Protein AF-A0A9P6LTT3-F1 (afdb_monomer_lite)

InterPro domains:
  IPR018392 LysM domain [PS51782] (30-77)
  IPR036779 LysM domain superfamily [G3DSA:3.10.350.10] (28-78)

pLDDT: mean 82.24, std 17.68, range [41.5, 98.0]

Foldseek 3Di:
DDDDDDDPPPPDPPPPPPPPAQDWDPQFPDKDFAAPPCPFQQSVLVVLVHHSVVQCVGRVPQDPVRPPSDGRHITRNDGDPDDPPPDDD

Radius of gyration: 21.83 Å; chains: 1; bounding box: 75×42×53 Å

Sequence (89 aa):
MKFSATLLVLAAVASSAMAVVPKPIKECTKTVIVKPTDTGCIQFAEANGITFKQLLAWNYKLSPKCDNLDVNEPMCVSIKPLKPIKKPE

Secondary structure (DSSP, 8-state):
-------------------------TTEEEEEEPPTT---HHHHHHHTT--HHHHHHH-TTS-TT-TT--TT-EEEEEEPPPPP-----

Organism: Mortierella alpina (NCBI:txid64518)

Structure (mmCIF, N/CA/C/O backbone):
data_AF-A0A9P6LTT3-F1
#
_entry.id   AF-A0A9P6LTT3-F1
#
loop_
_atom_site.group_PDB
_atom_site.id
_atom_site.type_symbol
_atom_site.label_atom_id
_atom_site.label_alt_id
_atom_site.label_comp_id
_atom_site.label_asym_id
_atom_site.label_entity_id
_atom_site.label_seq_id
_atom_site.pdbx_PDB_ins_code
_atom_site.Cartn_x
_atom_site.Cartn_y
_atom_site.Cartn_z
_atom_site.occupancy
_atom_site.B_iso_or_equiv
_atom_site.auth_seq_id
_atom_site.auth_comp_id
_atom_site.auth_asym_id
_atom_site.auth_atom_id
_atom_site.pdbx_PDB_model_num
ATOM 1 N N . MET A 1 1 ? 41.048 33.119 -38.868 1.00 41.50 1 MET A N 1
ATOM 2 C CA . MET A 1 1 ? 39.709 32.870 -39.441 1.00 41.50 1 MET A CA 1
ATOM 3 C C . MET A 1 1 ? 38.739 32.684 -38.284 1.00 41.50 1 MET A C 1
ATOM 5 O O . MET A 1 1 ? 39.001 31.860 -37.421 1.00 41.50 1 MET A O 1
ATOM 9 N N . LYS A 1 2 ? 37.715 33.539 -38.201 1.00 44.84 2 LYS A N 1
ATOM 10 C CA . LYS A 1 2 ? 36.630 33.508 -37.209 1.00 44.84 2 LYS A CA 1
ATOM 11 C C . LYS A 1 2 ? 35.515 32.632 -37.768 1.00 44.84 2 LYS A C 1
ATOM 13 O O . LYS A 1 2 ? 35.030 33.011 -38.819 1.00 44.84 2 LYS A O 1
ATOM 18 N N . PHE A 1 3 ? 35.078 31.583 -37.071 1.00 46.66 3 PHE A N 1
ATOM 19 C CA . PHE A 1 3 ? 33.694 31.099 -37.156 1.00 46.66 3 PHE A CA 1
ATOM 20 C C . PHE A 1 3 ? 33.282 30.479 -35.818 1.00 46.66 3 PHE A C 1
ATOM 22 O O . PHE A 1 3 ? 33.848 29.485 -35.370 1.00 46.66 3 PHE A O 1
ATOM 29 N N . SER A 1 4 ? 32.329 31.151 -35.170 1.00 55.53 4 SER A N 1
ATOM 30 C CA . SER A 1 4 ? 31.606 30.718 -33.978 1.00 55.53 4 SER A CA 1
ATOM 31 C C . SER A 1 4 ? 30.949 29.358 -34.197 1.00 55.53 4 SER A C 1
ATOM 33 O O . SER A 1 4 ? 30.272 29.169 -35.204 1.00 55.53 4 SER A O 1
ATOM 35 N N . ALA A 1 5 ? 31.064 28.459 -33.220 1.00 58.56 5 ALA A N 1
ATOM 36 C CA . ALA A 1 5 ? 30.190 27.299 -33.104 1.00 58.56 5 ALA A CA 1
ATOM 37 C C . ALA A 1 5 ? 29.135 27.596 -32.032 1.00 58.56 5 ALA A C 1
ATOM 39 O O . ALA A 1 5 ? 29.439 27.779 -30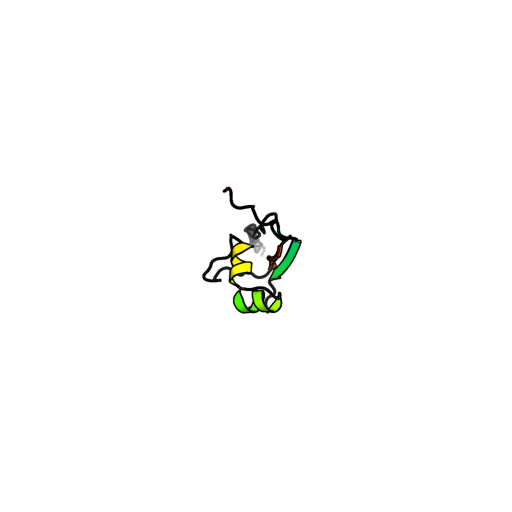.854 1.00 58.56 5 ALA A O 1
ATOM 40 N N . THR A 1 6 ? 27.901 27.737 -32.493 1.00 55.19 6 THR A N 1
ATOM 41 C CA . THR A 1 6 ? 26.707 28.098 -31.734 1.00 55.19 6 THR A CA 1
ATOM 42 C C . THR A 1 6 ? 26.384 27.024 -30.691 1.00 55.19 6 THR A C 1
ATOM 44 O O . THR A 1 6 ? 26.301 25.842 -31.018 1.00 55.19 6 THR A O 1
ATOM 47 N N . LEU A 1 7 ? 26.181 27.433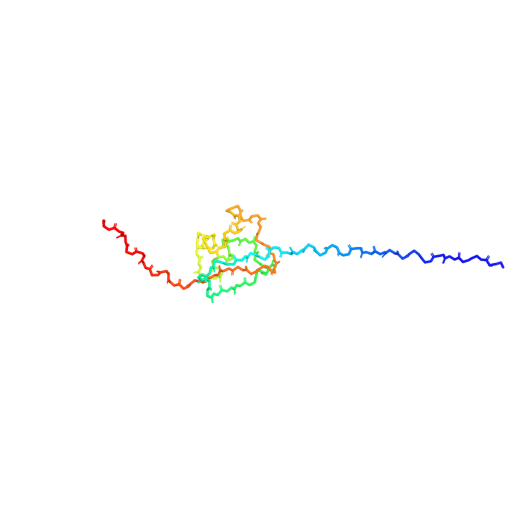 -29.435 1.00 55.62 7 LEU A N 1
ATOM 48 C CA . LEU A 1 7 ? 25.672 26.579 -28.359 1.00 55.62 7 LEU A CA 1
ATOM 49 C C . LEU A 1 7 ? 24.254 26.094 -28.706 1.00 55.62 7 LEU A C 1
ATOM 51 O O . LEU A 1 7 ? 23.306 26.877 -28.693 1.00 55.62 7 LEU A O 1
ATOM 55 N N . LEU A 1 8 ? 24.101 24.801 -28.994 1.00 56.66 8 LEU A N 1
ATOM 56 C CA . LEU A 1 8 ? 22.800 24.133 -29.015 1.00 56.66 8 LEU A CA 1
ATOM 57 C C . LEU A 1 8 ? 22.322 23.970 -27.568 1.00 56.66 8 LEU A C 1
ATOM 59 O O . LEU A 1 8 ? 22.698 23.028 -26.874 1.00 56.66 8 LEU A O 1
ATOM 63 N N . VAL A 1 9 ? 21.504 24.912 -27.101 1.00 57.00 9 VAL A N 1
ATOM 64 C CA . VAL A 1 9 ? 20.795 24.780 -25.826 1.00 57.00 9 VAL A CA 1
ATOM 65 C C . VAL A 1 9 ? 19.621 23.825 -26.049 1.00 57.00 9 VAL A C 1
ATOM 67 O O . VAL A 1 9 ? 18.565 24.221 -26.536 1.00 57.00 9 VAL A O 1
ATOM 70 N N . LEU A 1 10 ? 19.811 22.547 -25.721 1.00 57.62 10 LEU A N 1
ATOM 71 C CA . LEU A 1 10 ? 18.714 21.588 -25.581 1.00 57.62 10 LEU A CA 1
ATOM 72 C C . LEU A 1 10 ? 17.907 21.975 -24.336 1.00 57.62 10 LEU A C 1
ATOM 74 O O . LEU A 1 10 ? 18.239 21.589 -23.217 1.00 57.62 10 LEU A O 1
ATOM 78 N N . ALA A 1 11 ? 16.859 22.776 -24.522 1.00 62.47 11 ALA A N 1
ATOM 79 C CA . ALA A 1 11 ? 15.866 23.011 -23.485 1.00 62.47 11 ALA A CA 1
ATOM 80 C C . ALA A 1 11 ? 15.076 21.711 -23.266 1.00 62.47 11 ALA A C 1
ATOM 82 O O . ALA A 1 11 ? 14.156 21.391 -24.018 1.00 62.47 11 ALA A O 1
ATOM 83 N N . ALA A 1 12 ? 15.457 20.937 -22.250 1.00 62.56 12 ALA A N 1
ATOM 84 C CA . ALA A 1 12 ? 14.650 19.826 -21.773 1.00 62.56 12 ALA A CA 1
ATOM 85 C C . ALA A 1 12 ? 13.384 20.401 -21.121 1.00 62.56 12 ALA A C 1
ATOM 87 O O . ALA A 1 12 ? 13.424 20.935 -20.012 1.00 62.56 12 ALA A O 1
ATOM 88 N N . VAL A 1 13 ? 12.256 20.323 -21.825 1.00 61.75 13 VAL A N 1
ATOM 89 C CA . VAL A 1 13 ? 10.944 20.596 -21.237 1.00 61.75 13 VAL A CA 1
ATOM 90 C C . VAL A 1 13 ? 10.632 19.476 -20.246 1.00 61.75 13 VAL A C 1
ATOM 92 O O . VAL A 1 13 ? 10.255 18.370 -20.623 1.00 61.75 13 VAL A O 1
ATOM 95 N N . ALA A 1 14 ? 10.846 19.735 -18.958 1.00 61.09 14 ALA A N 1
ATOM 96 C CA . ALA A 1 14 ? 10.415 18.831 -17.903 1.00 61.09 14 ALA A CA 1
ATOM 97 C C . ALA A 1 14 ? 8.882 18.870 -17.835 1.00 61.09 14 ALA A C 1
ATOM 99 O O . ALA A 1 14 ? 8.297 19.754 -17.211 1.00 61.09 14 ALA A O 1
ATOM 100 N N . SER A 1 15 ? 8.218 17.934 -18.515 1.00 62.47 15 SER A N 1
ATOM 101 C CA . SER A 1 15 ? 6.795 17.679 -18.310 1.00 62.47 15 SER A CA 1
ATOM 102 C C . SER A 1 15 ? 6.616 17.142 -16.893 1.00 62.47 15 SER A C 1
ATOM 104 O O . SER A 1 15 ? 6.818 15.956 -16.640 1.00 62.47 15 SER A O 1
ATOM 106 N N . SER A 1 16 ? 6.255 18.010 -15.949 1.00 61.31 16 SER A N 1
ATOM 107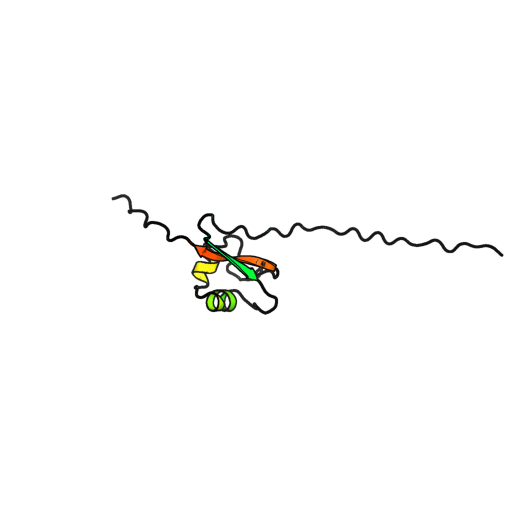 C CA . SER A 1 16 ? 5.772 17.580 -14.642 1.00 61.31 16 SER A CA 1
ATOM 108 C C . SER A 1 16 ? 4.386 16.967 -14.830 1.00 61.31 16 SER A C 1
ATOM 110 O O . SER A 1 16 ? 3.353 17.613 -14.654 1.00 61.31 16 SER A O 1
ATOM 112 N N . ALA A 1 17 ? 4.356 15.693 -15.224 1.00 60.22 17 ALA A N 1
ATOM 113 C CA . ALA A 1 17 ? 3.195 14.860 -14.981 1.00 60.22 17 ALA A CA 1
ATOM 114 C C . ALA A 1 17 ? 2.980 14.888 -13.465 1.00 60.22 17 ALA A C 1
ATOM 116 O O . ALA A 1 17 ? 3.766 14.324 -12.706 1.00 60.22 17 ALA A O 1
ATOM 117 N N . MET A 1 18 ? 1.981 15.646 -13.014 1.00 52.41 18 MET A N 1
ATOM 118 C CA . MET A 1 18 ? 1.561 15.622 -11.623 1.00 52.41 18 MET A CA 1
ATOM 119 C C . MET A 1 18 ? 1.083 14.202 -11.367 1.00 52.41 18 MET A C 1
ATOM 121 O O . MET A 1 18 ? 0.007 13.824 -11.833 1.00 52.41 18 MET A O 1
ATOM 125 N N . ALA A 1 19 ? 1.925 13.408 -10.709 1.00 57.31 19 ALA A N 1
ATOM 126 C CA . ALA A 1 19 ? 1.571 12.073 -10.284 1.00 57.31 19 ALA A CA 1
ATOM 127 C C . ALA A 1 19 ? 0.249 12.202 -9.525 1.00 57.31 19 ALA A C 1
ATOM 129 O O . ALA A 1 19 ? 0.112 13.012 -8.599 1.00 57.31 19 ALA A O 1
ATOM 130 N N . VAL A 1 20 ? -0.787 11.549 -10.049 1.00 57.38 20 VAL A N 1
ATOM 131 C CA . VAL A 1 20 ? -2.125 11.620 -9.482 1.00 57.38 20 VAL A CA 1
ATOM 132 C C . VAL A 1 20 ? -2.055 10.817 -8.201 1.00 57.38 20 VAL A C 1
ATOM 134 O O . VAL A 1 20 ? -2.370 9.632 -8.205 1.00 57.38 20 VAL A O 1
ATOM 137 N N . VAL A 1 21 ? -1.652 11.485 -7.120 1.00 56.16 21 VAL A N 1
ATOM 138 C CA . VAL A 1 21 ? -1.493 10.862 -5.814 1.00 56.16 21 VAL A CA 1
ATOM 139 C C . VAL A 1 21 ? -2.768 10.068 -5.522 1.00 56.16 21 VAL A C 1
ATOM 141 O O . VAL A 1 21 ? -3.868 10.660 -5.531 1.00 56.16 21 VAL A O 1
ATOM 144 N N . PRO A 1 22 ? -2.688 8.734 -5.343 1.00 61.50 22 PRO A N 1
ATOM 145 C CA . PRO A 1 22 ? -3.807 7.935 -4.896 1.00 61.50 22 PRO A CA 1
ATOM 146 C C . PRO A 1 22 ? -4.301 8.572 -3.613 1.00 61.50 22 PRO A C 1
ATOM 148 O O . PRO A 1 22 ? -3.605 8.592 -2.609 1.00 61.50 22 PRO A O 1
ATOM 151 N N . LYS A 1 23 ? -5.477 9.202 -3.664 1.00 68.31 23 LYS A N 1
ATOM 152 C CA . LYS A 1 23 ? -6.047 9.834 -2.483 1.00 68.31 23 LYS A CA 1
ATOM 153 C C . LYS A 1 23 ? -6.685 8.713 -1.671 1.00 68.31 23 LYS A C 1
ATOM 155 O O . LYS A 1 23 ? -7.667 8.145 -2.159 1.00 68.31 23 LYS A O 1
ATOM 160 N N . PRO A 1 24 ? -6.169 8.396 -0.472 1.00 77.19 24 PRO A N 1
ATOM 161 C CA . PRO A 1 24 ? -6.814 7.448 0.420 1.00 77.19 24 PRO A CA 1
ATOM 162 C C . PRO A 1 24 ? -8.263 7.838 0.701 1.00 77.19 24 PRO A C 1
ATOM 164 O O . PRO A 1 24 ? -8.636 9.014 0.598 1.00 77.19 24 PRO A O 1
ATOM 167 N N . ILE A 1 25 ? -9.075 6.871 1.125 1.00 85.94 25 ILE A N 1
ATOM 168 C CA . ILE A 1 25 ? -10.399 7.189 1.672 1.00 85.94 25 ILE A CA 1
ATOM 169 C C . ILE A 1 25 ? -10.282 8.135 2.881 1.00 85.94 25 ILE A C 1
ATOM 171 O O . ILE A 1 25 ? -9.256 8.184 3.562 1.00 85.94 25 ILE A O 1
ATOM 175 N N . LYS A 1 26 ? -11.350 8.883 3.183 1.00 87.94 26 LYS A N 1
ATOM 176 C CA . LYS A 1 26 ? -11.378 9.866 4.286 1.00 87.94 26 LYS A CA 1
ATOM 177 C C . LYS A 1 26 ? -11.118 9.223 5.655 1.00 87.94 26 LYS A C 1
ATOM 179 O O . LYS A 1 26 ? -10.701 9.885 6.603 1.00 87.94 26 LYS A O 1
ATOM 184 N N . GLU A 1 27 ? -11.405 7.937 5.764 1.00 91.19 27 GLU A N 1
ATOM 185 C CA . GLU A 1 27 ? -11.258 7.118 6.957 1.00 91.19 27 GLU A CA 1
ATOM 186 C C . GLU A 1 27 ? -9.814 6.677 7.189 1.00 91.19 27 GLU A C 1
ATOM 188 O O . GLU A 1 27 ? -9.544 6.123 8.253 1.00 91.19 27 GLU A O 1
ATOM 193 N N . CYS A 1 28 ? -8.908 6.904 6.232 1.00 94.38 28 CYS A N 1
ATOM 194 C CA . CYS A 1 28 ? -7.521 6.490 6.342 1.00 94.38 28 CYS A CA 1
ATOM 195 C C . CYS A 1 28 ? -6.835 7.141 7.547 1.00 94.38 28 CYS A C 1
ATOM 197 O O . CYS A 1 28 ? -6.820 8.364 7.686 1.00 94.38 28 CYS A O 1
ATOM 199 N N . THR A 1 29 ? -6.257 6.315 8.411 1.00 95.19 29 THR A N 1
ATOM 200 C CA . THR A 1 29 ? -5.520 6.731 9.614 1.00 95.19 29 THR A CA 1
ATOM 201 C C . THR A 1 29 ? -4.020 6.512 9.476 1.00 95.19 29 THR A C 1
ATOM 203 O O . THR A 1 29 ? -3.254 7.114 10.225 1.00 95.19 29 THR A O 1
ATOM 206 N N . LYS A 1 30 ? -3.587 5.671 8.527 1.00 95.31 30 LYS A N 1
ATOM 207 C CA . LYS A 1 30 ? -2.172 5.426 8.235 1.00 95.31 30 LYS A CA 1
ATOM 208 C C . LYS A 1 30 ? -1.946 5.214 6.744 1.00 95.31 30 LYS A C 1
ATOM 210 O O . LYS A 1 30 ? -2.576 4.350 6.133 1.00 95.31 30 LYS A O 1
ATOM 215 N N . THR A 1 31 ? -0.976 5.941 6.207 1.00 96.19 31 THR A N 1
ATOM 216 C CA . THR A 1 31 ? -0.441 5.782 4.853 1.00 96.19 31 THR A CA 1
ATOM 217 C C . THR A 1 31 ? 0.984 5.246 4.889 1.00 96.19 31 THR A C 1
ATOM 219 O O . THR A 1 31 ? 1.746 5.535 5.814 1.00 96.19 31 THR A O 1
ATOM 222 N N . VAL A 1 32 ? 1.345 4.468 3.874 1.00 96.81 32 VAL A N 1
ATOM 223 C CA . VAL A 1 32 ? 2.700 3.959 3.640 1.00 96.81 32 VAL A CA 1
ATOM 224 C C . VAL A 1 32 ? 3.086 4.270 2.203 1.00 96.81 32 VAL A C 1
ATOM 226 O O . VAL A 1 32 ? 2.283 4.070 1.297 1.00 96.81 32 VAL A O 1
ATOM 229 N N . ILE A 1 33 ? 4.298 4.788 2.012 1.00 95.94 33 ILE A N 1
ATOM 230 C CA . ILE A 1 33 ? 4.856 5.059 0.687 1.00 95.94 33 ILE A CA 1
ATOM 231 C C . ILE A 1 33 ? 5.344 3.745 0.082 1.00 95.94 33 ILE A C 1
ATOM 233 O O . ILE A 1 33 ? 6.126 3.039 0.725 1.00 95.94 33 ILE A O 1
ATOM 237 N N . VAL A 1 34 ? 4.895 3.445 -1.135 1.00 96.00 34 VAL A N 1
ATOM 238 C CA . VAL A 1 34 ? 5.354 2.285 -1.909 1.00 96.00 34 VAL A CA 1
ATOM 239 C C . VAL A 1 34 ? 6.848 2.425 -2.192 1.00 96.00 34 VAL A C 1
ATOM 241 O O . VAL A 1 34 ? 7.305 3.431 -2.74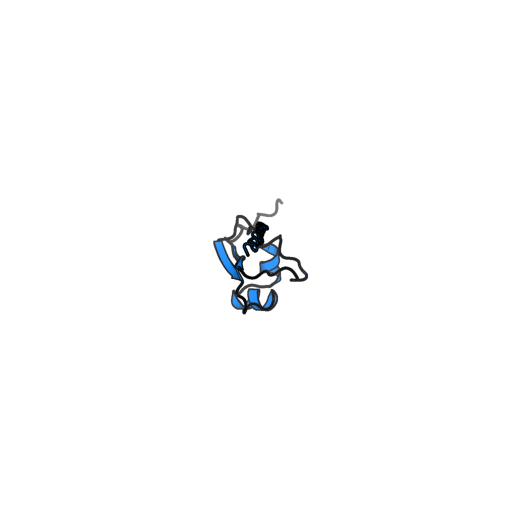1 1.00 96.00 34 VAL A O 1
ATOM 244 N N . LYS A 1 35 ? 7.622 1.415 -1.807 1.00 96.62 35 LYS A N 1
ATOM 245 C CA . LYS A 1 35 ? 9.071 1.343 -2.000 1.00 96.62 35 LYS A CA 1
ATOM 246 C C . LYS A 1 35 ? 9.399 0.558 -3.271 1.00 96.62 35 LYS A C 1
ATOM 248 O O . LYS A 1 35 ? 8.632 -0.315 -3.660 1.00 96.62 35 LYS A O 1
ATOM 253 N N . PRO A 1 36 ? 10.596 0.742 -3.854 1.00 95.50 36 PRO A N 1
ATOM 254 C CA . PRO A 1 36 ? 11.065 -0.097 -4.963 1.00 95.50 36 PRO A CA 1
ATOM 255 C C . PRO A 1 36 ? 11.090 -1.605 -4.660 1.00 95.50 36 PRO A C 1
ATOM 257 O O . PRO A 1 36 ? 11.101 -2.420 -5.573 1.00 95.50 36 PRO A O 1
ATOM 260 N N . THR A 1 37 ? 11.135 -1.985 -3.379 1.00 95.44 37 THR A N 1
ATOM 261 C CA . THR A 1 37 ? 11.105 -3.383 -2.925 1.00 95.44 37 THR A CA 1
ATOM 262 C C . THR A 1 37 ? 9.701 -3.986 -2.887 1.00 95.44 37 THR A C 1
ATOM 264 O O . THR A 1 37 ? 9.572 -5.192 -2.688 1.00 95.44 37 THR A O 1
ATOM 267 N N . ASP A 1 38 ? 8.655 -3.172 -3.032 1.00 95.62 38 ASP A N 1
ATOM 268 C CA . ASP A 1 38 ? 7.267 -3.616 -2.993 1.00 95.62 38 ASP A CA 1
ATOM 269 C C . ASP A 1 38 ? 6.852 -4.070 -4.396 1.00 95.62 38 ASP A C 1
ATOM 271 O O . ASP A 1 38 ? 6.465 -3.272 -5.244 1.00 95.62 38 ASP A O 1
ATOM 275 N N . THR A 1 39 ? 6.974 -5.371 -4.661 1.00 91.31 39 THR A N 1
ATOM 276 C CA . THR A 1 39 ? 6.843 -5.911 -6.028 1.00 91.31 39 THR A CA 1
ATOM 277 C C . THR A 1 39 ? 5.404 -6.216 -6.455 1.00 91.31 39 THR A C 1
ATOM 279 O O . THR A 1 39 ? 5.163 -6.579 -7.605 1.00 91.31 39 THR A O 1
ATOM 282 N N . GLY A 1 40 ? 4.430 -6.062 -5.552 1.00 96.06 40 GLY A N 1
ATOM 283 C CA . GLY A 1 40 ? 3.020 -6.285 -5.857 1.00 96.06 40 GLY A CA 1
ATOM 284 C C . GLY A 1 40 ? 2.087 -6.078 -4.664 1.00 96.06 40 GLY A C 1
ATOM 285 O O . GLY A 1 40 ? 2.500 -6.052 -3.506 1.00 96.06 40 GLY A O 1
ATOM 286 N N . CYS A 1 41 ? 0.792 -5.958 -4.950 1.00 97.38 41 CYS A N 1
ATOM 287 C CA . CYS A 1 41 ? -0.225 -5.538 -3.982 1.00 97.38 41 CYS A CA 1
ATOM 288 C C . CYS A 1 41 ? -0.468 -6.554 -2.873 1.00 97.38 41 CYS A C 1
ATOM 290 O O . CYS A 1 41 ? -0.774 -6.156 -1.755 1.00 97.38 41 CYS A O 1
ATOM 292 N N . ILE A 1 42 ? -0.356 -7.852 -3.173 1.00 97.62 42 ILE A N 1
ATOM 293 C CA . ILE A 1 42 ? -0.529 -8.909 -2.169 1.00 97.62 42 ILE A CA 1
ATOM 294 C C . ILE A 1 42 ? 0.609 -8.825 -1.151 1.00 97.62 42 ILE A C 1
ATOM 296 O O . ILE A 1 42 ? 0.343 -8.636 0.031 1.00 97.62 42 ILE A O 1
ATOM 300 N N . GLN A 1 43 ? 1.860 -8.836 -1.620 1.00 97.25 43 GLN A N 1
ATOM 301 C CA . GLN A 1 43 ? 3.038 -8.707 -0.761 1.00 97.25 43 GLN A CA 1
ATOM 302 C C . GLN A 1 43 ? 3.023 -7.386 0.025 1.00 97.25 43 GLN A C 1
ATOM 304 O O . GLN A 1 43 ? 3.302 -7.375 1.221 1.00 97.25 43 GLN A O 1
ATOM 309 N N . PHE A 1 44 ? 2.657 -6.275 -0.624 1.00 97.88 44 PHE A N 1
ATOM 310 C CA . PHE A 1 44 ? 2.534 -4.973 0.033 1.00 97.88 44 PHE A CA 1
ATOM 311 C C . PHE A 1 44 ? 1.460 -4.981 1.131 1.00 97.88 44 PHE A C 1
ATOM 313 O O . PHE A 1 44 ? 1.684 -4.455 2.222 1.00 97.88 44 PHE A O 1
ATOM 320 N N . ALA A 1 45 ? 0.295 -5.579 0.867 1.00 98.00 45 ALA A N 1
ATOM 321 C CA . ALA A 1 45 ? -0.780 -5.704 1.847 1.00 98.00 45 ALA A CA 1
ATOM 322 C C . ALA A 1 45 ? -0.341 -6.557 3.049 1.00 98.00 45 ALA A C 1
ATOM 324 O O . ALA A 1 45 ? -0.488 -6.124 4.193 1.00 98.00 45 ALA A O 1
ATOM 325 N N . GLU A 1 46 ? 0.270 -7.715 2.791 1.00 97.88 46 GLU A N 1
ATOM 326 C CA . GLU A 1 46 ? 0.779 -8.632 3.816 1.00 97.88 46 GLU A CA 1
ATOM 327 C C . GLU A 1 46 ? 1.857 -7.980 4.687 1.00 97.88 46 GLU A C 1
ATOM 329 O O . GLU A 1 46 ? 1.770 -8.032 5.915 1.00 97.88 46 GLU A O 1
ATOM 334 N N . ALA A 1 47 ? 2.813 -7.275 4.073 1.00 97.69 47 ALA A N 1
ATOM 335 C CA . ALA A 1 47 ? 3.852 -6.522 4.777 1.00 97.69 47 ALA A CA 1
ATOM 336 C C . ALA A 1 47 ? 3.286 -5.424 5.696 1.00 97.69 47 ALA A C 1
ATOM 338 O O . ALA A 1 47 ? 3.946 -5.001 6.646 1.00 97.69 47 ALA A O 1
ATOM 339 N N . ASN A 1 48 ? 2.058 -4.972 5.433 1.00 97.62 48 ASN A N 1
ATOM 340 C CA . ASN A 1 48 ? 1.345 -3.988 6.240 1.00 97.62 48 ASN A CA 1
ATOM 341 C C . ASN A 1 48 ? 0.243 -4.597 7.126 1.00 97.62 48 ASN A C 1
ATOM 343 O O . ASN A 1 48 ? -0.497 -3.852 7.770 1.00 97.62 48 ASN A O 1
ATOM 347 N N . GLY A 1 49 ? 0.149 -5.929 7.199 1.00 97.50 49 GLY A N 1
ATOM 348 C CA . GLY A 1 49 ? -0.784 -6.642 8.074 1.00 97.50 49 GLY A CA 1
ATOM 349 C C . GLY A 1 49 ? -2.248 -6.559 7.640 1.00 97.50 49 GLY A C 1
ATOM 350 O O . GLY A 1 49 ? -3.140 -6.636 8.486 1.00 97.50 49 GLY A O 1
ATOM 351 N N . ILE A 1 50 ? -2.510 -6.369 6.345 1.00 97.75 50 ILE A N 1
ATOM 352 C CA . ILE A 1 50 ? -3.862 -6.246 5.788 1.00 97.75 50 ILE A CA 1
ATOM 353 C C . ILE A 1 50 ? -4.058 -7.189 4.604 1.00 97.75 50 ILE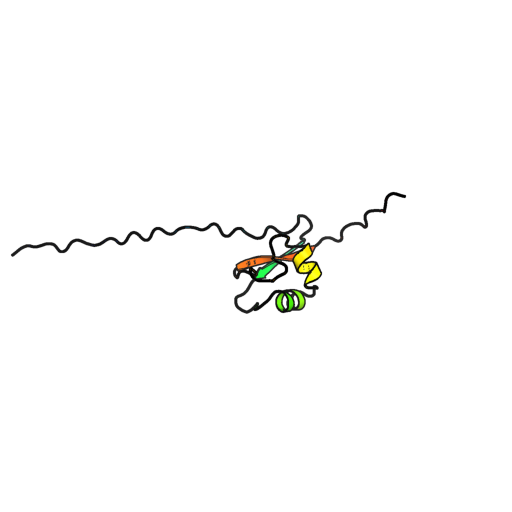 A C 1
ATOM 355 O O . ILE A 1 50 ? -3.114 -7.698 4.010 1.00 97.75 50 ILE A O 1
ATOM 359 N N . THR A 1 51 ? -5.312 -7.429 4.240 1.00 97.94 51 THR A N 1
ATOM 360 C CA . THR A 1 51 ? -5.652 -8.229 3.058 1.00 97.94 51 THR A CA 1
ATOM 361 C C . THR A 1 51 ? -5.595 -7.385 1.786 1.00 97.94 51 THR A C 1
ATOM 363 O O . THR A 1 51 ? -5.861 -6.181 1.811 1.00 97.94 51 THR A O 1
ATOM 366 N N . PHE A 1 52 ? -5.370 -8.023 0.634 1.00 97.06 52 PHE A N 1
ATOM 367 C CA . PHE A 1 52 ? -5.470 -7.336 -0.659 1.00 97.06 52 PHE A CA 1
ATOM 368 C C . PHE A 1 52 ? -6.857 -6.701 -0.878 1.00 97.06 52 PHE A C 1
ATOM 370 O O . PHE A 1 52 ? -6.971 -5.587 -1.385 1.00 97.06 52 PHE A O 1
ATOM 377 N N . LYS A 1 53 ? -7.926 -7.353 -0.401 1.00 97.00 53 LYS A N 1
ATOM 378 C CA . LYS A 1 53 ? -9.289 -6.802 -0.442 1.00 97.00 53 LYS A CA 1
ATOM 379 C C . LYS A 1 53 ? -9.415 -5.497 0.353 1.00 97.00 53 LYS A C 1
ATOM 381 O O . LYS A 1 53 ? -10.078 -4.573 -0.109 1.00 97.00 53 LYS A O 1
ATOM 386 N N . GLN A 1 54 ? -8.795 -5.415 1.531 1.00 96.56 54 GLN A N 1
ATOM 387 C CA . GLN A 1 54 ? -8.748 -4.177 2.315 1.00 96.56 54 GLN A CA 1
ATOM 388 C C . GLN A 1 54 ? -7.931 -3.100 1.600 1.00 96.56 54 GLN A C 1
ATOM 390 O O . GLN A 1 54 ? -8.394 -1.967 1.503 1.00 96.56 54 GLN A O 1
ATOM 395 N N . LEU A 1 55 ? -6.777 -3.461 1.030 1.00 96.56 55 LEU A N 1
ATOM 396 C CA . LEU A 1 55 ? -5.949 -2.527 0.269 1.00 96.56 55 LEU A CA 1
ATOM 397 C C . LEU A 1 55 ? -6.734 -1.895 -0.895 1.00 96.56 55 LEU A C 1
ATOM 399 O O . LEU A 1 55 ? -6.730 -0.673 -1.025 1.00 96.56 55 LEU A O 1
ATOM 403 N N . LEU A 1 56 ? -7.463 -2.695 -1.681 1.00 95.62 56 LEU A N 1
ATOM 404 C CA . LEU A 1 56 ? -8.339 -2.195 -2.751 1.00 95.62 56 LEU A CA 1
ATOM 405 C C . LEU A 1 56 ? -9.466 -1.309 -2.209 1.00 95.62 56 LEU A C 1
ATOM 407 O O . LEU A 1 56 ? -9.722 -0.229 -2.737 1.00 95.62 56 LEU A O 1
ATOM 411 N N . ALA A 1 57 ? -10.127 -1.736 -1.130 1.00 94.44 57 ALA A N 1
ATOM 412 C CA . ALA A 1 57 ? -11.238 -0.990 -0.543 1.00 94.44 57 ALA A CA 1
ATOM 413 C C . ALA A 1 57 ? -10.818 0.392 -0.013 1.00 94.44 57 ALA A C 1
ATOM 415 O O . ALA A 1 57 ? -11.628 1.319 0.003 1.00 94.44 57 ALA A O 1
ATOM 416 N N . TRP A 1 58 ? -9.571 0.541 0.438 1.00 95.56 58 TRP A N 1
ATOM 417 C CA . TRP A 1 58 ? -9.075 1.780 1.044 1.00 95.56 58 TRP A CA 1
ATOM 418 C C . TRP A 1 58 ? -8.329 2.687 0.060 1.00 95.56 58 TRP A C 1
ATOM 420 O O . TRP A 1 58 ? -8.046 3.843 0.389 1.00 95.56 58 TRP A O 1
ATOM 430 N N . ASN A 1 59 ? -8.064 2.193 -1.154 1.00 94.19 59 ASN A N 1
ATOM 431 C CA . ASN A 1 59 ? -7.349 2.890 -2.218 1.00 94.19 59 ASN A CA 1
ATOM 432 C C . ASN A 1 59 ? -8.102 2.721 -3.547 1.00 94.19 59 ASN A C 1
ATOM 434 O O . ASN A 1 59 ? -7.691 1.951 -4.402 1.00 94.19 59 ASN A O 1
ATOM 438 N N . TYR A 1 60 ? -9.203 3.454 -3.745 1.00 90.44 60 TYR A N 1
ATOM 439 C CA . TYR A 1 60 ? -10.122 3.260 -4.886 1.00 90.44 60 TYR A CA 1
ATOM 440 C C . TYR A 1 60 ? -9.504 3.457 -6.282 1.00 90.44 60 TYR A C 1
ATOM 442 O O . TYR A 1 60 ? -10.110 3.067 -7.277 1.00 90.44 60 TYR A O 1
ATOM 450 N N . LYS A 1 61 ? -8.333 4.101 -6.373 1.00 91.44 61 LYS A N 1
ATOM 451 C CA . LYS A 1 61 ? -7.581 4.233 -7.630 1.00 91.44 61 LYS A CA 1
ATOM 452 C C . LYS A 1 61 ? -6.682 3.031 -7.914 1.00 91.44 61 LYS A C 1
ATOM 454 O O . LYS A 1 61 ? -6.220 2.899 -9.042 1.00 91.44 61 LYS A O 1
ATOM 459 N N . LEU A 1 62 ? -6.429 2.174 -6.924 1.00 94.06 62 LEU A N 1
ATOM 460 C CA . LEU A 1 62 ? -5.680 0.943 -7.124 1.00 94.06 62 LEU A CA 1
ATOM 461 C C . LEU A 1 62 ? -6.523 -0.009 -7.967 1.00 94.06 62 LEU A C 1
ATOM 463 O O . LEU A 1 62 ? -7.645 -0.374 -7.608 1.00 94.06 62 LEU A O 1
ATOM 467 N N . SER A 1 63 ? -5.965 -0.407 -9.098 1.00 94.50 63 SER A N 1
ATOM 468 C CA . SER A 1 63 ? -6.571 -1.372 -9.995 1.00 94.50 63 SER A CA 1
ATOM 469 C C . SER A 1 63 ? -6.647 -2.740 -9.312 1.00 94.50 63 SER A C 1
ATOM 471 O O . SER A 1 63 ? -5.661 -3.188 -8.720 1.00 94.50 63 SER A O 1
ATOM 473 N N . PRO A 1 64 ? -7.762 -3.480 -9.448 1.00 95.06 64 PRO A N 1
ATOM 474 C CA . PRO A 1 64 ? -7.836 -4.875 -9.016 1.00 95.06 64 PRO A CA 1
ATOM 475 C C . PRO A 1 64 ? -6.798 -5.785 -9.686 1.00 95.06 64 PRO A C 1
ATOM 477 O O . PRO A 1 64 ? -6.502 -6.853 -9.155 1.00 95.06 64 PRO A O 1
ATOM 480 N N . LYS A 1 65 ? -6.238 -5.373 -10.834 1.00 96.19 65 LYS A N 1
ATOM 481 C CA . LYS A 1 65 ? -5.141 -6.082 -11.511 1.00 96.19 65 LYS A CA 1
ATOM 482 C C . LYS A 1 65 ? -3.770 -5.805 -10.892 1.00 96.19 65 LYS A C 1
ATOM 484 O O . LYS A 1 65 ? -2.815 -6.481 -11.252 1.00 96.19 65 LYS A O 1
ATOM 489 N N . CYS A 1 66 ? -3.674 -4.842 -9.972 1.00 94.88 66 CYS A N 1
ATOM 490 C CA . CYS A 1 66 ? -2.421 -4.377 -9.383 1.00 94.88 66 CYS A CA 1
ATOM 491 C C . CYS A 1 66 ? -1.374 -3.909 -10.417 1.00 94.88 66 CYS A C 1
ATOM 493 O O . CYS A 1 66 ? -0.171 -4.008 -10.201 1.00 94.88 66 CYS A O 1
ATOM 495 N N . ASP A 1 67 ? -1.817 -3.392 -11.560 1.00 95.12 67 ASP A N 1
ATOM 496 C CA . ASP A 1 67 ? -0.945 -2.882 -12.624 1.00 95.12 67 ASP A CA 1
ATOM 497 C C . ASP A 1 67 ? -0.521 -1.417 -12.414 1.00 95.12 67 ASP A C 1
ATOM 499 O O . ASP A 1 67 ? 0.170 -0.854 -13.256 1.00 95.12 67 ASP A O 1
ATOM 503 N N . ASN A 1 68 ? -0.913 -0.808 -11.289 1.00 94.62 68 ASN A N 1
ATOM 504 C CA . ASN A 1 68 ? -0.637 0.589 -10.946 1.00 94.62 68 ASN A CA 1
ATOM 505 C C . ASN A 1 68 ? -0.269 0.795 -9.461 1.00 94.62 68 ASN A C 1
ATOM 507 O O . ASN A 1 68 ? -0.688 1.765 -8.826 1.00 94.62 68 ASN A O 1
ATOM 511 N N . LEU A 1 69 ? 0.473 -0.152 -8.875 1.00 95.06 69 LEU A N 1
ATOM 512 C CA . LEU A 1 69 ? 1.127 0.058 -7.581 1.00 95.06 69 LEU A CA 1
ATOM 513 C C . LEU A 1 69 ? 2.428 0.842 -7.802 1.00 95.06 69 LEU A C 1
ATOM 515 O O . LEU A 1 69 ? 3.512 0.268 -7.886 1.00 95.06 69 LEU A O 1
ATOM 519 N N . ASP A 1 70 ? 2.302 2.155 -7.942 1.00 94.00 70 ASP A N 1
ATOM 520 C CA . ASP A 1 70 ? 3.417 3.010 -8.335 1.00 94.00 70 ASP A CA 1
ATOM 521 C C . ASP A 1 70 ? 4.343 3.341 -7.153 1.00 94.00 70 ASP A C 1
ATOM 523 O O . ASP A 1 70 ? 3.908 3.704 -6.059 1.00 94.00 70 ASP A O 1
ATOM 527 N N . VAL A 1 71 ? 5.654 3.232 -7.378 1.00 94.75 71 VAL A N 1
ATOM 528 C CA . VAL A 1 71 ? 6.676 3.591 -6.384 1.00 94.75 71 VAL A CA 1
ATOM 529 C C . VAL A 1 71 ? 6.583 5.080 -6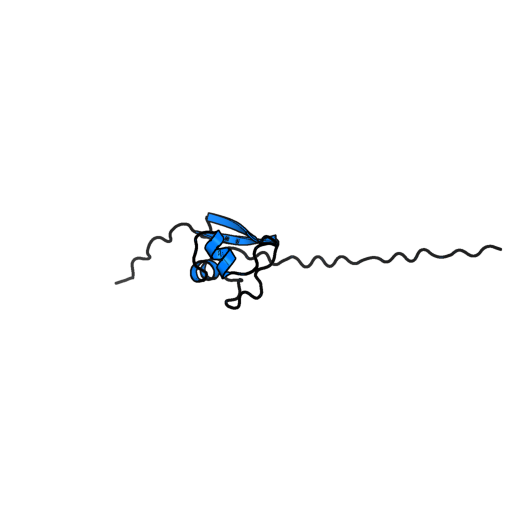.048 1.00 94.75 71 VAL A C 1
ATOM 531 O O . VAL A 1 71 ? 6.393 5.916 -6.927 1.00 94.75 71 VAL A O 1
ATOM 534 N N . ASN A 1 72 ? 6.800 5.411 -4.773 1.00 92.75 72 ASN A N 1
ATOM 535 C CA . ASN A 1 72 ? 6.641 6.740 -4.176 1.00 92.75 72 ASN A CA 1
ATOM 536 C C . ASN A 1 72 ? 5.194 7.215 -4.000 1.00 92.75 72 ASN A C 1
ATOM 538 O O . ASN A 1 72 ? 4.992 8.303 -3.456 1.00 92.75 72 ASN A O 1
ATOM 542 N N . GLU A 1 73 ? 4.195 6.406 -4.358 1.00 92.06 73 GLU A N 1
ATOM 543 C CA . GLU A 1 73 ? 2.806 6.747 -4.072 1.00 92.06 73 GLU A CA 1
ATOM 544 C C . GLU A 1 73 ? 2.385 6.332 -2.651 1.00 92.06 73 GLU A C 1
ATOM 546 O O . GLU A 1 73 ? 2.800 5.282 -2.145 1.00 92.06 73 GLU A O 1
ATOM 551 N N . PRO A 1 74 ? 1.562 7.144 -1.961 1.00 94.00 74 PRO A N 1
ATOM 552 C CA . PRO A 1 74 ? 1.012 6.799 -0.664 1.00 94.00 74 PRO A CA 1
ATOM 553 C C . PRO A 1 74 ? -0.182 5.852 -0.798 1.00 94.00 74 PRO A C 1
ATOM 555 O O . PRO A 1 74 ? -1.185 6.161 -1.438 1.00 94.00 74 PRO A O 1
ATOM 558 N N . MET A 1 75 ? -0.117 4.741 -0.071 1.00 95.62 75 MET A N 1
ATOM 559 C CA . MET A 1 75 ? -1.198 3.766 0.036 1.00 95.62 75 MET A CA 1
ATOM 560 C C . MET A 1 75 ? -1.752 3.729 1.454 1.00 95.62 75 MET A C 1
ATOM 562 O O . MET A 1 75 ? -1.007 3.672 2.434 1.00 95.62 75 MET A O 1
ATOM 566 N N . CYS A 1 76 ? -3.075 3.751 1.579 1.00 97.38 76 CYS A N 1
ATOM 567 C CA . CYS A 1 76 ? -3.755 3.563 2.847 1.00 97.38 76 CYS A CA 1
ATOM 568 C C . CYS A 1 76 ? -3.614 2.126 3.334 1.00 97.38 76 CYS A C 1
ATOM 570 O O . CYS A 1 76 ? -4.000 1.194 2.624 1.00 97.38 76 CYS A O 1
ATOM 572 N N . VAL A 1 77 ? -3.135 1.962 4.564 1.00 97.12 77 VAL A N 1
ATOM 573 C CA . VAL A 1 77 ? -2.936 0.649 5.196 1.00 97.12 77 VAL A CA 1
ATOM 574 C C . VAL A 1 77 ? -3.622 0.524 6.554 1.00 97.12 77 VAL A C 1
ATOM 576 O O . VAL A 1 77 ? -3.514 -0.496 7.226 1.00 97.12 77 VAL A O 1
ATOM 579 N N . SER A 1 78 ? -4.332 1.560 6.991 1.00 96.31 78 SER A N 1
ATOM 580 C CA . SER A 1 78 ? -5.176 1.506 8.179 1.00 96.31 78 SER A CA 1
ATOM 581 C C . SER A 1 78 ? -6.290 2.529 8.062 1.00 96.31 78 SER A C 1
ATOM 583 O O . SER A 1 78 ? -6.080 3.621 7.532 1.00 96.31 78 SER A O 1
ATOM 585 N N . ILE A 1 79 ? -7.462 2.178 8.577 1.00 94.69 79 ILE A N 1
ATOM 586 C CA . ILE A 1 79 ? -8.624 3.057 8.630 1.00 94.69 79 ILE A CA 1
ATOM 587 C C . ILE A 1 79 ? -9.112 3.166 10.068 1.00 94.69 79 ILE A C 1
ATOM 589 O O . ILE A 1 79 ? -8.939 2.246 10.872 1.00 94.69 79 ILE A O 1
ATOM 593 N N . LYS A 1 80 ? -9.802 4.257 10.391 1.00 92.12 80 LYS A N 1
ATOM 594 C CA . LYS A 1 80 ? -10.643 4.278 11.587 1.00 92.12 80 LYS A CA 1
ATOM 595 C C . LYS A 1 80 ? -11.738 3.216 11.408 1.00 92.12 80 LYS A C 1
ATOM 597 O O . LYS A 1 80 ? -12.332 3.167 10.325 1.00 92.12 80 LYS A O 1
ATOM 602 N N . PRO A 1 81 ? -12.034 2.383 12.423 1.00 81.56 81 PRO A N 1
ATOM 603 C CA . PRO A 1 81 ? -13.153 1.458 12.348 1.00 81.56 81 PRO A CA 1
ATOM 604 C C . PRO A 1 81 ? -14.409 2.220 11.940 1.00 81.56 81 PRO A C 1
ATOM 606 O O . PRO A 1 81 ? -14.801 3.195 12.593 1.00 81.56 81 PRO A O 1
ATOM 609 N N . LEU A 1 82 ? -15.024 1.802 10.835 1.00 71.50 82 LEU A N 1
ATOM 610 C CA . LEU A 1 82 ? -16.351 2.287 10.507 1.00 71.50 82 LEU A CA 1
ATOM 611 C C . LEU A 1 82 ? -17.260 1.822 11.638 1.00 71.50 82 LEU A C 1
ATOM 613 O O . LEU A 1 82 ? -17.317 0.627 11.936 1.00 71.50 82 LEU A O 1
ATOM 617 N N . LYS A 1 83 ? -17.953 2.763 12.290 1.00 74.38 83 LYS A N 1
ATOM 618 C CA . LYS A 1 83 ? -19.059 2.378 13.168 1.00 74.38 83 LYS A CA 1
ATOM 619 C C . LYS A 1 83 ? -19.974 1.484 12.328 1.00 74.38 83 LYS A C 1
ATOM 621 O O . LYS A 1 83 ? -20.316 1.912 11.221 1.00 74.38 83 LYS A O 1
ATOM 626 N N . PRO A 1 84 ? -20.337 0.276 12.800 1.00 68.50 84 PRO A N 1
ATOM 627 C CA . PRO A 1 84 ? -21.293 -0.553 12.090 1.00 68.50 84 PRO A CA 1
ATOM 628 C C . PRO A 1 84 ? -22.512 0.309 11.788 1.00 68.50 84 PRO A C 1
ATOM 630 O O . PRO A 1 84 ? -23.117 0.872 12.704 1.00 68.50 84 PRO A O 1
ATOM 633 N N . ILE A 1 85 ? -22.826 0.481 10.505 1.00 63.06 85 ILE A N 1
ATOM 634 C CA . ILE A 1 85 ? -24.087 1.102 10.125 1.00 63.06 85 ILE A CA 1
ATOM 635 C C . ILE A 1 85 ? -25.143 0.146 10.674 1.00 63.06 85 ILE A C 1
ATOM 637 O O . ILE A 1 85 ? -25.205 -1.003 10.233 1.00 63.06 85 ILE A O 1
ATOM 641 N N . LYS A 1 86 ? -25.916 0.572 11.685 1.00 59.88 86 LYS A N 1
ATOM 642 C CA . LYS A 1 86 ? -27.118 -0.167 12.081 1.00 59.88 86 LYS A CA 1
ATOM 643 C C . LYS A 1 86 ? -27.934 -0.321 10.804 1.00 59.88 86 LYS A C 1
ATOM 645 O O . LYS A 1 86 ? -28.320 0.684 10.210 1.00 59.88 86 LYS A O 1
ATOM 650 N N . LYS A 1 87 ? -28.107 -1.562 10.349 1.00 55.41 87 LYS A N 1
ATOM 651 C CA . LYS A 1 87 ? -28.995 -1.875 9.234 1.00 55.41 87 LYS A CA 1
ATOM 652 C C . LYS A 1 87 ? -30.352 -1.232 9.568 1.00 55.41 87 LYS A C 1
ATOM 654 O O . LYS A 1 87 ? -30.824 -1.482 10.677 1.00 55.41 87 LYS A O 1
ATOM 659 N N . PRO A 1 88 ? -30.925 -0.373 8.707 1.00 64.69 88 PRO A N 1
ATOM 660 C CA . PRO A 1 88 ? -32.300 0.066 8.901 1.00 64.69 88 PRO A CA 1
ATOM 661 C C . PRO A 1 88 ? -33.176 -1.190 8.929 1.00 64.69 88 PRO A C 1
ATOM 663 O O . PRO A 1 88 ? -33.031 -2.038 8.043 1.00 64.69 88 PRO A O 1
ATOM 666 N N . GLU A 1 89 ? -33.957 -1.344 9.998 1.00 59.81 89 GLU A N 1
ATOM 667 C CA . GLU A 1 89 ? -34.974 -2.397 10.128 1.00 59.81 89 GLU A CA 1
ATOM 668 C C . GLU A 1 89 ? -36.056 -2.246 9.057 1.00 59.81 89 GLU A C 1
ATOM 670 O O . GLU A 1 89 ? -36.390 -1.086 8.713 1.00 59.81 89 GLU A O 1
#